Protein AF-A0A2T4LRJ7-F1 (afdb_monomer_lite)

Structure (mmCIF, N/CA/C/O backbone):
data_AF-A0A2T4LRJ7-F1
#
_entry.id   AF-A0A2T4LRJ7-F1
#
loop_
_atom_site.group_PDB
_atom_site.id
_atom_site.type_symbol
_atom_site.label_atom_id
_atom_site.label_alt_id
_atom_site.label_comp_id
_atom_site.label_asym_id
_atom_site.label_entity_id
_atom_site.label_seq_id
_atom_site.pdbx_PDB_ins_code
_atom_site.Cartn_x
_atom_site.Cartn_y
_atom_site.Cartn_z
_atom_site.occupancy
_atom_site.B_iso_or_equiv
_atom_site.auth_seq_id
_atom_site.auth_comp_id
_atom_site.auth_asym_id
_atom_site.auth_atom_id
_atom_site.pdbx_PDB_model_num
ATOM 1 N N . MET A 1 1 ? 31.987 -12.280 -0.670 1.00 36.91 1 MET A N 1
ATOM 2 C CA . MET A 1 1 ? 31.568 -13.524 0.017 1.00 36.91 1 MET A CA 1
ATOM 3 C C . MET A 1 1 ? 31.514 -14.621 -1.035 1.00 36.91 1 MET A C 1
ATOM 5 O O . MET A 1 1 ? 30.771 -14.452 -1.990 1.00 36.91 1 MET A O 1
ATOM 9 N N . TYR A 1 2 ? 32.322 -15.678 -0.916 1.00 34.22 2 TYR A N 1
ATOM 10 C CA . TYR A 1 2 ? 32.377 -16.778 -1.891 1.00 34.22 2 TYR A CA 1
ATOM 11 C C . TYR A 1 2 ? 31.997 -18.094 -1.205 1.00 34.22 2 TYR A C 1
ATOM 13 O O . TYR A 1 2 ? 32.477 -18.360 -0.105 1.00 34.22 2 TYR A O 1
ATOM 21 N N . LEU A 1 3 ? 31.156 -18.907 -1.850 1.00 41.44 3 LEU A N 1
ATOM 22 C CA . LEU A 1 3 ? 30.882 -20.290 -1.453 1.00 41.44 3 LEU A CA 1
ATOM 23 C C . LEU A 1 3 ? 31.639 -21.214 -2.416 1.00 41.44 3 LEU A C 1
ATOM 25 O O . LEU A 1 3 ? 31.532 -21.053 -3.631 1.00 41.44 3 LEU A O 1
ATOM 29 N N . ARG A 1 4 ? 32.412 -22.169 -1.893 1.00 47.09 4 ARG A N 1
ATOM 30 C CA . ARG A 1 4 ? 33.123 -23.161 -2.709 1.00 47.09 4 ARG A CA 1
ATOM 31 C C . ARG A 1 4 ? 32.185 -24.344 -2.960 1.00 47.09 4 ARG A C 1
ATOM 33 O O . ARG A 1 4 ? 32.040 -25.198 -2.094 1.00 47.09 4 ARG A O 1
ATOM 40 N N . GLN A 1 5 ? 31.537 -24.375 -4.123 1.00 51.56 5 GLN A N 1
ATOM 41 C CA . GLN A 1 5 ? 30.912 -25.590 -4.651 1.00 51.56 5 GLN A CA 1
ATOM 42 C C . GLN A 1 5 ? 31.891 -26.276 -5.603 1.00 51.56 5 GLN A C 1
ATOM 44 O O . GLN A 1 5 ? 32.515 -25.631 -6.443 1.00 51.56 5 GLN A O 1
ATOM 49 N N . SER A 1 6 ? 32.057 -27.579 -5.405 1.00 51.22 6 SER A N 1
ATOM 50 C CA . SER A 1 6 ? 32.960 -28.449 -6.148 1.00 51.22 6 SER A CA 1
ATOM 51 C C . SER A 1 6 ? 32.796 -28.335 -7.670 1.00 51.22 6 SER A C 1
ATOM 53 O O . SER A 1 6 ? 31.712 -28.539 -8.206 1.00 51.22 6 SER A O 1
ATOM 55 N N . ASP A 1 7 ? 33.913 -28.034 -8.332 1.00 47.41 7 ASP A N 1
ATOM 56 C CA . ASP A 1 7 ? 34.351 -28.476 -9.666 1.00 47.41 7 ASP A CA 1
ATOM 57 C C . ASP A 1 7 ? 33.418 -28.389 -10.891 1.00 47.41 7 ASP A C 1
ATOM 59 O O . ASP A 1 7 ? 33.656 -29.063 -11.890 1.00 47.41 7 ASP A O 1
ATOM 63 N N . LYS A 1 8 ? 32.388 -27.534 -10.894 1.00 47.28 8 LYS A N 1
ATOM 64 C CA . LYS A 1 8 ? 31.708 -27.142 -12.144 1.00 47.28 8 LYS A CA 1
ATOM 65 C C . LYS A 1 8 ? 31.412 -25.648 -12.166 1.00 47.28 8 LYS A C 1
ATOM 67 O O . LYS A 1 8 ? 30.433 -25.173 -11.598 1.00 47.28 8 LYS A O 1
ATOM 72 N N . THR A 1 9 ? 32.281 -24.895 -12.833 1.00 46.06 9 THR A N 1
ATOM 73 C CA . THR A 1 9 ? 32.057 -23.491 -13.189 1.00 46.06 9 THR A CA 1
ATOM 74 C C . THR A 1 9 ? 31.144 -23.407 -14.406 1.00 46.06 9 THR A C 1
ATOM 76 O O . THR A 1 9 ? 31.609 -23.176 -15.520 1.00 46.06 9 THR A O 1
ATOM 79 N N . ASP A 1 10 ? 29.843 -23.570 -14.196 1.00 48.41 10 ASP A N 1
ATOM 80 C CA . ASP A 1 10 ? 28.862 -23.038 -15.137 1.00 48.41 10 ASP A CA 1
ATOM 81 C C . ASP A 1 10 ? 28.529 -21.611 -14.714 1.00 48.41 10 ASP A C 1
ATOM 83 O O . ASP A 1 10 ? 28.229 -21.357 -13.546 1.00 48.41 10 ASP A O 1
ATOM 87 N N . LYS A 1 11 ? 28.656 -20.663 -15.654 1.00 47.47 11 LYS A N 1
ATOM 88 C CA . LYS A 1 11 ? 28.429 -19.224 -15.442 1.00 47.47 11 LYS A CA 1
ATOM 89 C C . LYS A 1 11 ? 27.108 -19.022 -14.700 1.00 47.47 11 LYS A C 1
ATOM 91 O O . LYS A 1 11 ? 26.039 -19.126 -15.299 1.00 47.47 11 LYS A O 1
ATOM 96 N N . LEU A 1 12 ? 27.190 -18.735 -13.398 1.00 48.41 12 LEU A N 1
ATOM 97 C CA . LEU A 1 12 ? 26.028 -18.439 -12.574 1.00 48.41 12 LEU A CA 1
ATOM 98 C C . LEU A 1 12 ? 25.353 -17.190 -13.145 1.00 48.41 12 LEU A C 1
ATOM 100 O O . LEU A 1 12 ? 25.833 -16.069 -12.970 1.00 48.41 12 LEU A O 1
ATOM 104 N N . LYS A 1 13 ? 24.247 -17.416 -13.859 1.00 51.09 13 LYS A N 1
ATOM 105 C CA . LYS A 1 13 ? 23.286 -16.390 -14.249 1.00 51.09 13 LYS A CA 1
ATOM 106 C C . LYS A 1 13 ? 22.935 -15.566 -13.013 1.00 51.09 13 LYS A C 1
ATOM 108 O O . LYS A 1 13 ? 22.652 -16.121 -11.951 1.00 51.09 13 LYS A O 1
ATOM 113 N N . HIS A 1 14 ? 22.988 -14.253 -13.190 1.00 52.44 14 HIS A N 1
ATOM 114 C CA . HIS A 1 14 ? 22.737 -13.208 -12.201 1.00 52.44 14 HIS A CA 1
ATOM 115 C C . HIS A 1 14 ? 21.528 -13.506 -11.286 1.00 52.44 14 HIS A C 1
ATOM 117 O O . HIS A 1 14 ? 21.596 -13.288 -10.078 1.00 52.44 14 HIS A O 1
ATOM 123 N N . ASP A 1 15 ? 20.499 -14.145 -11.841 1.00 54.91 15 ASP A N 1
ATOM 124 C CA . ASP A 1 15 ? 19.259 -14.570 -11.182 1.00 54.91 15 ASP A CA 1
ATOM 125 C C . ASP A 1 15 ? 19.479 -15.455 -9.940 1.00 54.91 15 ASP A C 1
ATOM 127 O O . ASP A 1 15 ? 18.797 -15.301 -8.928 1.00 54.91 15 ASP A O 1
ATOM 131 N N . ARG A 1 16 ? 20.479 -16.353 -9.948 1.00 52.44 16 ARG A N 1
ATOM 132 C CA . ARG A 1 16 ? 20.757 -17.205 -8.774 1.00 52.44 16 ARG A CA 1
ATOM 133 C C . ARG A 1 16 ? 21.415 -16.445 -7.627 1.00 52.44 16 ARG A C 1
ATOM 135 O O . ARG A 1 16 ? 21.259 -16.840 -6.475 1.00 52.44 16 ARG A O 1
ATOM 142 N N . ILE A 1 17 ? 22.147 -15.373 -7.923 1.00 57.19 17 ILE A N 1
ATOM 143 C CA . ILE A 1 17 ? 22.794 -14.551 -6.894 1.00 57.19 17 ILE A CA 1
ATOM 144 C C . ILE A 1 17 ? 21.736 -13.750 -6.123 1.00 57.19 17 ILE A C 1
ATOM 146 O O . ILE A 1 17 ? 21.863 -13.611 -4.908 1.00 57.19 17 ILE A O 1
ATOM 150 N N . LEU A 1 18 ? 20.689 -13.280 -6.808 1.00 56.41 18 LEU A N 1
ATOM 151 C CA . LEU A 1 18 ? 19.539 -12.607 -6.197 1.00 56.41 18 LEU A CA 1
ATOM 152 C C . LEU A 1 18 ? 18.756 -13.558 -5.287 1.00 56.41 18 LEU A C 1
ATOM 154 O O . LEU A 1 18 ? 18.550 -13.241 -4.119 1.00 56.41 18 LEU A O 1
ATOM 158 N N . ALA A 1 19 ? 18.431 -14.763 -5.767 1.00 57.06 19 ALA A N 1
ATOM 159 C CA . ALA A 1 19 ? 17.753 -15.783 -4.961 1.00 57.06 19 ALA A CA 1
ATOM 160 C C . ALA A 1 19 ? 18.511 -16.107 -3.657 1.00 57.06 19 ALA A C 1
ATOM 162 O O . ALA A 1 19 ? 17.912 -16.190 -2.591 1.00 57.06 19 ALA A O 1
ATOM 163 N N . LEU A 1 20 ? 19.844 -16.206 -3.721 1.00 56.22 20 LEU A N 1
ATOM 164 C CA . LEU A 1 20 ? 20.708 -16.415 -2.551 1.00 56.22 20 LEU A CA 1
ATOM 165 C C . LEU A 1 20 ? 20.790 -15.204 -1.605 1.00 56.22 20 LEU A C 1
ATOM 167 O O . LEU A 1 20 ? 21.134 -15.378 -0.438 1.00 56.22 20 LEU A O 1
ATOM 171 N N . GLN A 1 21 ? 20.526 -13.985 -2.081 1.00 53.50 21 GLN A N 1
ATOM 172 C CA . GLN A 1 21 ? 20.445 -12.790 -1.230 1.00 53.50 21 GLN A CA 1
ATOM 173 C C . GLN A 1 21 ? 19.091 -12.695 -0.514 1.00 53.50 21 GLN A C 1
ATOM 175 O O . GLN A 1 21 ? 19.070 -12.307 0.657 1.00 53.50 21 GLN A O 1
ATOM 180 N N . TYR A 1 22 ? 18.003 -13.116 -1.173 1.00 51.16 22 TYR A N 1
ATOM 181 C CA . TYR A 1 22 ? 16.677 -13.256 -0.560 1.00 51.16 22 TYR A CA 1
ATOM 182 C C . TYR A 1 22 ? 16.658 -14.368 0.500 1.00 51.16 22 TYR A C 1
ATOM 184 O O . TYR A 1 22 ? 16.213 -14.137 1.619 1.00 51.16 22 TYR A O 1
ATOM 192 N N . ASP A 1 23 ? 17.242 -15.533 0.199 1.00 51.34 23 ASP A N 1
ATOM 193 C CA . ASP A 1 23 ? 17.315 -16.684 1.119 1.00 51.34 23 ASP A CA 1
ATOM 194 C C . ASP A 1 23 ? 18.163 -16.394 2.376 1.00 51.34 23 ASP A C 1
ATOM 196 O O . ASP A 1 23 ? 17.933 -16.935 3.455 1.00 51.34 23 ASP A O 1
ATOM 200 N N . LYS A 1 24 ? 19.128 -15.470 2.269 1.00 55.25 24 LYS A N 1
ATOM 201 C CA . LYS A 1 24 ? 19.956 -15.011 3.398 1.00 55.25 24 LYS A CA 1
ATOM 202 C C . LYS A 1 24 ? 19.317 -13.906 4.245 1.00 55.25 24 LYS A C 1
ATOM 204 O O . LYS A 1 24 ? 19.965 -13.446 5.185 1.00 55.25 24 LYS A O 1
ATOM 209 N N . GLY A 1 25 ? 18.106 -13.448 3.914 1.00 51.81 25 GLY A N 1
ATOM 210 C CA . GLY A 1 25 ? 17.400 -12.399 4.660 1.00 51.81 25 GLY A CA 1
ATOM 211 C C . GLY A 1 25 ? 18.108 -11.037 4.673 1.00 51.81 25 GLY A C 1
ATOM 212 O O . GLY A 1 25 ? 17.839 -10.216 5.543 1.00 51.81 25 GLY A O 1
ATOM 213 N N . GLN A 1 26 ? 19.045 -10.788 3.747 1.00 47.75 26 GLN A N 1
ATOM 214 C CA . GLN A 1 26 ? 19.799 -9.525 3.683 1.00 47.75 26 GLN A CA 1
ATOM 215 C C . GLN A 1 26 ? 19.071 -8.418 2.900 1.00 47.75 26 GLN A C 1
ATOM 217 O O . GLN A 1 26 ? 19.475 -7.258 2.978 1.00 47.75 26 GLN A O 1
ATOM 222 N N . ARG A 1 27 ? 18.004 -8.762 2.167 1.00 54.56 27 ARG A N 1
ATOM 223 C CA . ARG A 1 27 ? 17.081 -7.834 1.501 1.00 54.56 27 ARG A CA 1
ATOM 224 C C . ARG A 1 27 ? 15.673 -8.427 1.484 1.00 54.56 27 ARG A C 1
ATOM 226 O O . ARG A 1 27 ? 15.490 -9.516 0.944 1.00 54.56 27 ARG A O 1
ATOM 233 N N . SER A 1 28 ? 14.692 -7.705 2.017 1.00 65.31 28 SER A N 1
ATOM 234 C CA . SER A 1 28 ? 13.275 -8.023 1.824 1.00 65.31 28 SER A CA 1
ATOM 235 C C . SER A 1 28 ? 12.834 -7.416 0.496 1.00 65.31 28 SER A C 1
ATOM 237 O O . SER A 1 28 ? 12.905 -6.200 0.327 1.00 65.31 28 SER A O 1
ATOM 239 N N . TYR A 1 29 ? 12.370 -8.238 -0.447 1.00 71.75 29 TYR A N 1
ATOM 240 C CA . TYR A 1 29 ? 11.754 -7.749 -1.691 1.00 71.75 29 TYR A CA 1
ATOM 241 C C . TYR A 1 29 ? 10.635 -6.735 -1.404 1.00 71.75 29 TYR A C 1
ATOM 243 O O . TYR A 1 29 ? 10.490 -5.732 -2.093 1.00 71.75 29 TYR A O 1
ATOM 251 N N . GLU A 1 30 ? 9.901 -6.990 -0.326 1.00 73.12 30 GLU A N 1
ATOM 252 C CA . GLU A 1 30 ? 8.818 -6.187 0.233 1.00 73.12 30 GLU A CA 1
ATOM 253 C C . GLU A 1 30 ? 9.210 -4.752 0.622 1.00 73.12 30 GLU A C 1
ATOM 255 O O . GLU A 1 30 ? 8.366 -3.859 0.521 1.00 73.12 30 GLU A O 1
ATOM 260 N N . ASP A 1 31 ? 10.469 -4.516 1.002 1.00 75.81 31 ASP A N 1
ATOM 261 C CA . ASP A 1 31 ? 10.976 -3.202 1.428 1.00 75.81 31 ASP A CA 1
ATOM 262 C C . ASP A 1 31 ? 11.564 -2.389 0.258 1.00 75.81 31 ASP A C 1
ATOM 264 O O . ASP A 1 31 ? 11.932 -1.222 0.420 1.00 75.81 31 ASP A O 1
ATOM 268 N N . GLU A 1 32 ? 11.682 -2.979 -0.938 1.00 79.88 32 GLU A N 1
ATOM 269 C CA . GLU A 1 32 ? 12.193 -2.266 -2.110 1.00 79.88 32 GLU A CA 1
ATOM 270 C C . GLU A 1 32 ? 11.158 -1.255 -2.630 1.00 79.88 32 GLU A C 1
ATOM 272 O O . GLU A 1 32 ? 9.972 -1.555 -2.755 1.00 79.88 32 GLU A O 1
ATOM 277 N N . ILE A 1 33 ? 11.612 -0.034 -2.935 1.00 80.38 33 ILE A N 1
ATOM 278 C CA . ILE A 1 33 ? 10.764 1.047 -3.454 1.00 80.38 33 ILE A CA 1
ATOM 279 C C . ILE A 1 33 ? 10.605 0.887 -4.964 1.00 80.38 33 ILE A C 1
ATOM 281 O O . ILE A 1 33 ? 11.595 0.913 -5.702 1.00 80.38 33 ILE A O 1
ATOM 285 N N . ASN A 1 34 ? 9.363 0.818 -5.434 1.00 76.25 34 ASN A N 1
ATOM 286 C CA . ASN A 1 34 ? 9.043 0.772 -6.850 1.00 76.25 34 ASN A CA 1
ATOM 287 C C . ASN A 1 34 ? 8.597 2.153 -7.342 1.00 76.25 34 ASN A C 1
ATOM 289 O O . ASN A 1 34 ? 7.499 2.629 -7.067 1.00 76.25 34 ASN A O 1
ATOM 293 N N . GLN A 1 35 ? 9.478 2.801 -8.100 1.00 75.38 35 GLN A N 1
ATOM 294 C CA . GLN A 1 35 ? 9.241 4.137 -8.657 1.00 75.38 35 GLN A CA 1
ATOM 295 C C . GLN A 1 35 ? 8.306 4.141 -9.870 1.00 75.38 35 GLN A C 1
ATOM 297 O O . GLN A 1 35 ? 7.934 5.209 -10.342 1.00 75.38 35 GLN A O 1
ATOM 302 N N . ARG A 1 36 ? 7.972 2.967 -10.417 1.00 76.81 36 ARG A N 1
ATOM 303 C CA . ARG A 1 36 ? 7.087 2.847 -11.583 1.00 76.81 36 ARG A CA 1
ATOM 304 C C . ARG A 1 36 ? 5.625 2.681 -11.197 1.00 76.81 36 ARG A C 1
ATOM 306 O O . ARG A 1 36 ? 4.795 2.604 -12.092 1.00 76.81 36 ARG A O 1
ATOM 313 N N . PHE A 1 37 ? 5.336 2.573 -9.904 1.00 81.00 37 PHE A N 1
ATOM 314 C CA . PHE A 1 37 ? 3.980 2.385 -9.431 1.00 81.00 37 PHE A CA 1
ATOM 315 C C . PHE A 1 37 ? 3.151 3.651 -9.616 1.00 81.00 37 PHE A C 1
ATOM 317 O O . PHE A 1 37 ? 3.554 4.724 -9.163 1.00 81.00 37 PHE A O 1
ATOM 324 N N . ASP A 1 38 ? 2.003 3.499 -10.270 1.00 81.50 38 ASP A N 1
ATOM 325 C CA . ASP A 1 38 ? 1.033 4.569 -10.431 1.00 81.50 38 ASP A CA 1
ATOM 326 C C . ASP A 1 38 ? 0.066 4.582 -9.243 1.00 81.50 38 ASP A C 1
ATOM 328 O O . ASP A 1 38 ? -0.568 3.574 -8.930 1.00 81.50 38 ASP A O 1
ATOM 332 N N . THR A 1 39 ? -0.063 5.734 -8.586 1.00 78.56 39 THR A N 1
ATOM 333 C CA . THR A 1 39 ? -0.987 5.929 -7.464 1.00 78.56 39 THR A CA 1
ATOM 334 C C . THR A 1 39 ? -2.443 5.698 -7.840 1.00 78.56 39 THR A C 1
ATOM 336 O O . THR A 1 39 ? -3.226 5.319 -6.974 1.00 78.56 39 THR A O 1
ATOM 339 N N . ASP A 1 40 ? -2.810 5.894 -9.106 1.00 82.12 40 ASP A N 1
ATOM 340 C CA . ASP A 1 40 ? -4.171 5.641 -9.581 1.00 82.12 40 ASP A CA 1
ATOM 341 C C . ASP A 1 40 ? -4.510 4.139 -9.652 1.00 82.12 40 ASP A C 1
ATOM 343 O O . ASP A 1 40 ? -5.687 3.775 -9.680 1.00 82.12 40 ASP A O 1
ATOM 347 N N . ASP A 1 41 ? -3.510 3.246 -9.618 1.00 85.62 41 ASP A N 1
ATOM 348 C CA . ASP A 1 41 ? -3.745 1.795 -9.560 1.00 85.62 41 ASP A CA 1
ATOM 349 C C . ASP A 1 41 ? -4.076 1.292 -8.145 1.00 85.62 41 ASP A C 1
ATOM 351 O O . ASP A 1 41 ? -4.361 0.108 -7.939 1.00 85.62 41 ASP A O 1
ATOM 355 N N . PHE A 1 42 ? -4.061 2.174 -7.143 1.00 85.56 42 PHE A N 1
ATOM 356 C CA . PHE A 1 42 ? -4.498 1.810 -5.805 1.00 85.56 42 PHE A CA 1
ATOM 357 C C . PHE A 1 42 ? -5.991 1.493 -5.770 1.00 85.56 42 PHE A C 1
ATOM 359 O O . PHE A 1 42 ? -6.849 2.277 -6.176 1.00 85.56 42 PHE A O 1
ATOM 366 N N . ASN A 1 43 ? -6.319 0.337 -5.204 1.00 86.25 43 ASN A N 1
ATOM 367 C CA . ASN A 1 43 ? -7.696 -0.070 -5.020 1.00 86.25 43 ASN A CA 1
ATOM 368 C C . ASN A 1 43 ? -8.263 0.522 -3.722 1.00 86.25 43 ASN A C 1
ATOM 370 O O . ASN A 1 43 ? -8.033 0.002 -2.630 1.00 86.25 43 ASN A O 1
ATOM 374 N N . THR A 1 44 ? -9.042 1.595 -3.845 1.00 84.38 44 THR A N 1
ATOM 375 C CA . THR A 1 44 ? -9.695 2.270 -2.713 1.00 84.38 44 THR A CA 1
ATOM 376 C C . THR A 1 44 ? -10.640 1.362 -1.919 1.00 84.38 44 THR A C 1
ATOM 378 O O . THR A 1 44 ? -10.678 1.481 -0.698 1.00 84.38 44 THR A O 1
ATOM 381 N N . ASP A 1 45 ? -11.297 0.385 -2.556 1.00 88.00 45 ASP A N 1
ATOM 382 C CA . ASP A 1 45 ? -12.169 -0.592 -1.875 1.00 88.00 45 ASP A CA 1
ATOM 383 C C . ASP A 1 45 ? -11.386 -1.476 -0.882 1.00 88.00 45 ASP A C 1
ATOM 385 O O . ASP A 1 45 ? -11.900 -1.865 0.167 1.00 88.00 45 ASP A O 1
ATOM 389 N N . LEU A 1 46 ? -10.107 -1.759 -1.165 1.00 86.50 46 LEU A N 1
ATOM 390 C CA . LEU A 1 46 ? -9.235 -2.469 -0.222 1.00 86.50 46 LEU A CA 1
ATOM 391 C C . LEU A 1 46 ? -8.859 -1.594 0.978 1.00 86.50 46 LEU A C 1
ATOM 393 O O . LEU 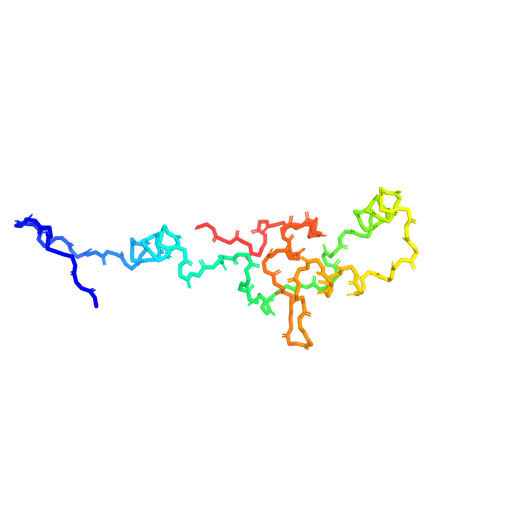A 1 46 ? -8.792 -2.106 2.096 1.00 86.50 46 LEU A O 1
ATOM 397 N N . PHE A 1 47 ? -8.653 -0.289 0.776 1.00 85.31 47 PHE A N 1
ATOM 398 C CA . PHE A 1 47 ? -8.423 0.645 1.882 1.00 85.31 47 PHE A CA 1
ATOM 399 C C . PHE A 1 47 ? -9.650 0.768 2.783 1.00 85.31 47 PHE A C 1
ATOM 401 O O . PHE A 1 47 ? -9.503 0.770 4.004 1.00 85.31 47 PHE A O 1
ATOM 408 N N . ASP A 1 48 ? -10.848 0.814 2.202 1.00 86.56 48 ASP A N 1
ATOM 409 C CA . ASP A 1 48 ? -12.102 0.871 2.955 1.00 86.56 48 ASP A CA 1
ATOM 410 C C . ASP A 1 48 ? -12.306 -0.387 3.802 1.00 86.56 48 ASP A C 1
ATOM 412 O O . ASP A 1 48 ? -12.492 -0.293 5.015 1.00 86.56 48 ASP A O 1
ATOM 416 N N . LYS A 1 49 ? -12.135 -1.573 3.209 1.00 86.44 49 LYS A N 1
ATOM 417 C CA . LYS A 1 49 ? -12.172 -2.844 3.953 1.00 86.44 49 LYS A CA 1
ATOM 418 C C . LYS A 1 49 ? -11.117 -2.903 5.051 1.00 86.44 49 LYS A C 1
ATOM 420 O O . LYS A 1 49 ? -11.379 -3.402 6.143 1.00 86.44 49 LYS A O 1
ATOM 425 N N . TYR A 1 50 ? -9.915 -2.400 4.777 1.00 85.38 50 TYR A N 1
ATOM 426 C CA . TYR A 1 50 ? -8.852 -2.353 5.772 1.00 85.38 50 TYR A CA 1
ATOM 427 C C . TYR A 1 50 ? -9.225 -1.447 6.953 1.00 85.38 50 TYR A C 1
ATOM 429 O O . TYR A 1 50 ? -9.022 -1.837 8.104 1.00 85.38 50 TYR A O 1
ATOM 437 N N . ARG A 1 51 ? -9.813 -0.273 6.688 1.00 86.62 51 ARG A N 1
ATOM 438 C CA . ARG A 1 51 ? -10.329 0.631 7.726 1.00 86.62 51 ARG A CA 1
ATOM 439 C C . ARG A 1 51 ? -11.415 -0.019 8.570 1.00 86.62 51 ARG A C 1
ATOM 441 O O . ARG A 1 51 ? -11.352 0.081 9.794 1.00 86.62 51 ARG A O 1
ATOM 448 N N . GLU A 1 52 ? -12.366 -0.705 7.939 1.00 87.69 52 GLU A N 1
ATOM 449 C CA . GLU A 1 52 ? -13.435 -1.421 8.645 1.00 87.69 52 GLU A CA 1
ATOM 450 C C . GLU A 1 52 ? -12.868 -2.482 9.595 1.00 87.69 52 GLU A C 1
ATOM 452 O O . GLU A 1 52 ? -13.252 -2.541 10.762 1.00 87.69 52 GLU A O 1
ATOM 457 N N . VAL A 1 53 ? -11.902 -3.281 9.128 1.00 86.50 53 VAL A N 1
ATOM 458 C CA . VAL A 1 53 ? -11.261 -4.326 9.945 1.00 86.50 53 VAL A CA 1
ATOM 459 C C . VAL A 1 53 ? -10.447 -3.726 11.091 1.00 86.50 53 VAL A C 1
ATOM 461 O O . VAL A 1 53 ? -10.479 -4.243 12.208 1.00 86.50 53 VAL A O 1
ATOM 464 N N . MET A 1 54 ? -9.724 -2.636 10.834 1.00 82.00 54 MET A N 1
ATOM 465 C CA . MET A 1 54 ? -8.909 -1.961 11.847 1.00 82.00 54 MET A CA 1
ATOM 466 C C . MET A 1 54 ? -9.715 -1.035 12.762 1.00 82.00 54 MET A C 1
ATOM 468 O O . MET A 1 54 ? -9.150 -0.497 13.713 1.00 82.00 54 MET A O 1
ATOM 472 N N . ASN A 1 55 ? -11.007 -0.838 12.481 1.00 82.25 55 ASN A N 1
ATOM 473 C CA . ASN A 1 55 ? -11.926 0.023 13.221 1.00 82.25 55 ASN A CA 1
ATOM 474 C C . ASN A 1 55 ? -11.326 1.412 13.521 1.00 82.25 55 ASN A C 1
ATOM 476 O O . ASN A 1 55 ? -11.400 1.924 14.640 1.00 82.25 55 ASN A O 1
ATOM 480 N N . SER A 1 56 ? -10.634 1.976 12.529 1.00 77.12 56 SER A N 1
ATOM 481 C CA . SER A 1 56 ? -9.857 3.206 12.668 1.00 77.12 56 SER A CA 1
ATOM 482 C C . SER A 1 56 ? -10.034 4.095 11.443 1.00 77.12 56 SER A C 1
ATOM 484 O O . SER A 1 56 ? -10.015 3.628 10.305 1.00 77.12 56 SER A O 1
ATOM 486 N N . ASP A 1 57 ? -10.202 5.392 11.689 1.00 80.00 57 ASP A N 1
ATOM 487 C CA . ASP A 1 57 ? -10.491 6.395 10.661 1.00 80.00 57 ASP A CA 1
ATOM 488 C C . ASP A 1 57 ? -9.193 7.034 10.144 1.00 80.00 57 ASP A C 1
ATOM 490 O O . ASP A 1 57 ? -8.958 8.239 10.233 1.00 80.00 57 ASP A O 1
ATOM 494 N N . ILE A 1 58 ? -8.266 6.173 9.718 1.00 83.38 58 ILE A N 1
ATOM 495 C CA . ILE A 1 58 ? -6.932 6.577 9.274 1.00 83.38 58 ILE A CA 1
ATOM 496 C C . ILE A 1 58 ? -6.971 6.890 7.769 1.00 83.38 58 ILE A C 1
ATOM 498 O O . ILE A 1 58 ? -7.637 6.199 6.988 1.00 83.38 58 ILE A O 1
ATOM 502 N N . SER A 1 59 ? -6.238 7.922 7.345 1.00 84.88 59 SER A N 1
ATOM 503 C CA . SER A 1 59 ? -6.080 8.262 5.926 1.00 84.88 59 SER A CA 1
ATOM 504 C C . SER A 1 59 ? -5.389 7.133 5.149 1.00 84.88 59 SER A C 1
ATOM 506 O O . SER A 1 59 ? -4.542 6.421 5.689 1.00 84.88 59 SER A O 1
ATOM 508 N N . ASN A 1 60 ? -5.692 7.000 3.852 1.00 83.31 60 ASN A N 1
ATOM 509 C CA . ASN A 1 60 ? -5.031 6.028 2.967 1.00 83.31 60 ASN A CA 1
ATOM 510 C C . ASN A 1 60 ? -3.507 6.218 2.962 1.00 83.31 60 ASN A C 1
ATOM 512 O O . ASN A 1 60 ? -2.755 5.245 2.975 1.00 83.31 60 ASN A O 1
ATOM 516 N N . GLU A 1 61 ? -3.050 7.471 2.982 1.00 80.69 61 GLU A N 1
ATOM 517 C CA . GLU A 1 61 ? -1.623 7.802 3.021 1.00 80.69 61 GLU A CA 1
ATOM 518 C C . GLU A 1 61 ? -0.962 7.320 4.314 1.00 80.69 61 GLU A C 1
ATOM 520 O O . GLU A 1 61 ? 0.138 6.772 4.286 1.00 80.69 61 GLU A O 1
ATOM 525 N N . ASP A 1 62 ? -1.648 7.467 5.443 1.00 82.44 62 ASP A N 1
ATOM 526 C CA . ASP A 1 62 ? -1.154 7.018 6.741 1.00 82.44 62 ASP A CA 1
ATOM 527 C C . ASP A 1 62 ? -1.145 5.493 6.838 1.00 82.44 62 ASP A C 1
ATOM 529 O O . ASP A 1 62 ? -0.187 4.921 7.354 1.00 82.44 62 ASP A O 1
ATOM 533 N N . ILE A 1 63 ? -2.155 4.816 6.282 1.00 84.06 63 ILE A N 1
ATOM 534 C CA . ILE A 1 63 ? -2.171 3.351 6.162 1.00 84.06 63 ILE A CA 1
ATOM 535 C C . ILE A 1 63 ? -0.939 2.883 5.376 1.00 84.06 63 ILE A C 1
ATOM 537 O O . ILE A 1 63 ? -0.220 1.988 5.825 1.00 84.06 63 ILE A O 1
ATOM 541 N N . LEU A 1 64 ? -0.638 3.524 4.245 1.00 81.94 64 LEU A N 1
ATOM 542 C CA . LEU A 1 64 ? 0.542 3.216 3.434 1.00 81.94 64 LEU A CA 1
ATOM 543 C C . LEU A 1 64 ? 1.851 3.509 4.184 1.00 81.94 64 LEU A C 1
ATOM 545 O O . LEU A 1 64 ? 2.769 2.681 4.182 1.00 81.94 64 LEU A O 1
ATOM 549 N N . ASN A 1 65 ? 1.942 4.644 4.873 1.00 80.31 65 ASN A N 1
ATOM 550 C CA . ASN A 1 65 ? 3.129 5.023 5.639 1.00 80.31 65 ASN A CA 1
ATOM 551 C C . ASN A 1 65 ? 3.391 4.057 6.805 1.00 80.31 65 ASN A C 1
ATOM 553 O O . ASN A 1 65 ? 4.510 3.570 6.957 1.00 80.31 65 ASN A O 1
ATOM 557 N N . ILE A 1 66 ? 2.367 3.741 7.604 1.00 76.69 66 ILE A N 1
ATOM 558 C CA . ILE A 1 66 ? 2.481 2.897 8.802 1.00 76.69 66 ILE A CA 1
ATOM 559 C C . ILE A 1 66 ? 2.751 1.442 8.422 1.00 76.69 66 ILE A C 1
ATOM 561 O O . ILE A 1 66 ? 3.601 0.790 9.026 1.00 76.69 66 ILE A O 1
ATOM 565 N N . ARG A 1 67 ? 2.006 0.907 7.446 1.00 76.94 67 ARG A N 1
ATOM 566 C CA . ARG A 1 67 ? 1.991 -0.537 7.179 1.00 76.94 67 ARG A CA 1
ATOM 567 C C . ARG A 1 67 ? 3.086 -0.968 6.211 1.00 76.94 67 ARG A C 1
ATOM 569 O O . ARG A 1 67 ? 3.605 -2.073 6.336 1.00 76.94 67 ARG A O 1
ATOM 576 N N . THR A 1 68 ? 3.415 -0.116 5.248 1.00 72.44 68 THR A N 1
ATOM 577 C CA . THR A 1 68 ? 4.316 -0.479 4.146 1.00 72.44 68 THR A CA 1
ATOM 578 C C . THR A 1 68 ? 5.594 0.344 4.121 1.00 72.44 68 THR A C 1
ATOM 580 O O . THR A 1 68 ? 6.461 0.090 3.292 1.00 72.44 68 THR A O 1
ATOM 583 N N . GLY A 1 69 ? 5.752 1.300 5.042 1.00 65.50 69 GLY A N 1
ATOM 584 C CA . GLY A 1 69 ? 6.948 2.136 5.102 1.00 65.50 69 GLY A CA 1
ATOM 585 C C . GLY A 1 69 ? 7.103 3.007 3.858 1.00 65.50 69 GLY A C 1
ATOM 586 O O . GLY A 1 69 ? 8.230 3.296 3.447 1.00 65.50 69 GLY A O 1
ATOM 587 N N . SER A 1 70 ? 5.979 3.388 3.233 1.00 64.94 70 SER A N 1
ATOM 588 C CA . SER A 1 70 ? 5.995 4.301 2.095 1.00 64.94 70 SER A CA 1
ATOM 589 C C . SER A 1 70 ? 6.728 5.578 2.503 1.00 64.94 70 SER A C 1
ATOM 591 O O . SER A 1 70 ? 6.469 6.165 3.551 1.00 64.94 70 SER A O 1
ATOM 593 N N . ASN A 1 71 ? 7.713 5.976 1.707 1.00 63.00 71 ASN A N 1
ATOM 594 C CA . ASN A 1 71 ? 8.467 7.203 1.925 1.00 63.00 71 ASN A CA 1
ATOM 595 C C . ASN A 1 71 ? 8.053 8.206 0.850 1.00 63.00 71 ASN A C 1
ATOM 597 O O . ASN A 1 71 ? 7.671 7.817 -0.247 1.00 63.00 71 ASN A O 1
ATOM 601 N N . LYS A 1 72 ? 8.244 9.511 1.083 1.00 60.41 72 LYS A N 1
ATOM 602 C CA . LYS A 1 72 ? 7.952 10.583 0.097 1.00 60.41 72 LYS A CA 1
ATOM 603 C C . LYS A 1 72 ? 8.603 10.409 -1.294 1.00 60.41 72 LYS A C 1
ATOM 605 O O . LYS A 1 72 ? 8.359 11.214 -2.183 1.00 60.41 72 LYS A O 1
ATOM 610 N N . LYS A 1 73 ? 9.476 9.414 -1.472 1.00 65.19 73 LYS A N 1
ATOM 611 C CA . LYS A 1 73 ? 10.169 9.080 -2.722 1.00 65.19 73 LYS A CA 1
ATOM 612 C C . LYS A 1 73 ? 9.483 7.975 -3.542 1.00 65.19 73 LYS A C 1
ATOM 614 O O . LYS A 1 73 ? 9.916 7.751 -4.668 1.00 65.19 73 LYS A O 1
ATOM 619 N N . GLY A 1 74 ? 8.478 7.283 -2.999 1.00 73.56 74 GLY A N 1
ATOM 620 C CA . GLY A 1 74 ? 7.739 6.226 -3.693 1.00 73.56 74 GLY A CA 1
ATOM 621 C C . GLY A 1 74 ? 7.192 5.146 -2.757 1.00 73.56 74 GLY A C 1
ATOM 622 O O . GLY A 1 74 ? 7.494 5.124 -1.563 1.00 73.56 74 GLY A O 1
ATOM 623 N N . TYR A 1 75 ? 6.420 4.230 -3.338 1.00 81.75 75 TYR A N 1
ATOM 624 C CA . TYR A 1 75 ? 5.759 3.135 -2.633 1.00 81.75 75 TYR A CA 1
ATOM 625 C C . TYR A 1 75 ? 6.630 1.883 -2.623 1.00 81.75 75 TYR A C 1
ATOM 627 O O . TYR A 1 75 ? 7.324 1.580 -3.595 1.00 81.75 75 TYR A O 1
ATOM 635 N N . THR A 1 76 ? 6.618 1.162 -1.508 1.00 84.56 76 THR A N 1
ATOM 636 C CA . THR A 1 76 ? 7.322 -0.116 -1.390 1.00 84.56 76 THR A CA 1
ATOM 637 C C . THR A 1 76 ? 6.570 -1.215 -2.127 1.00 84.56 76 THR A 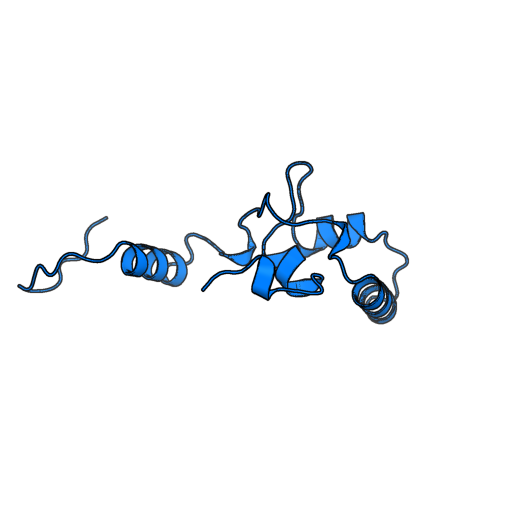C 1
ATOM 639 O O . THR A 1 76 ? 5.359 -1.128 -2.339 1.00 84.56 76 THR A O 1
ATOM 642 N N . ASN A 1 77 ? 7.262 -2.291 -2.487 1.00 82.75 77 ASN A N 1
ATOM 643 C CA . ASN A 1 77 ? 6.617 -3.465 -3.067 1.00 82.75 77 ASN A CA 1
ATOM 644 C C . ASN A 1 77 ? 5.535 -4.029 -2.139 1.00 82.75 77 ASN A C 1
ATOM 646 O O . ASN A 1 77 ? 4.526 -4.507 -2.639 1.00 82.75 77 ASN A O 1
ATOM 650 N N . SER A 1 78 ? 5.676 -3.890 -0.816 1.00 83.19 78 SER A N 1
ATOM 651 C CA . SER A 1 78 ? 4.609 -4.198 0.150 1.00 83.19 78 SER A CA 1
ATOM 652 C C . SER A 1 78 ? 3.314 -3.428 -0.116 1.00 83.19 78 SER A C 1
ATOM 654 O O . SER A 1 78 ? 2.235 -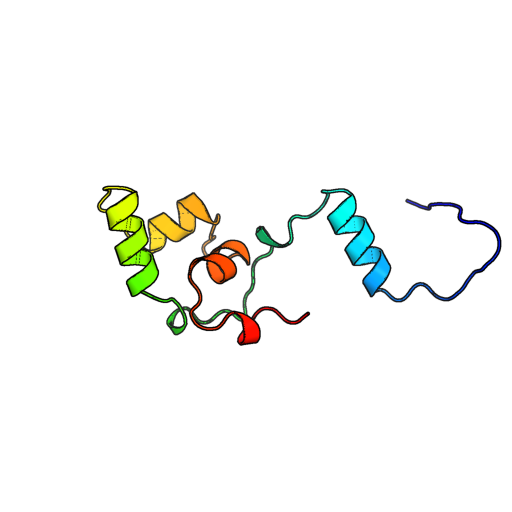4.014 -0.090 1.00 83.19 78 SER A O 1
ATOM 656 N N . ALA A 1 79 ? 3.406 -2.120 -0.386 1.00 84.00 79 ALA A N 1
ATOM 657 C CA . ALA A 1 79 ? 2.248 -1.275 -0.694 1.00 84.00 79 ALA A CA 1
ATOM 658 C C . ALA A 1 79 ? 1.515 -1.770 -1.935 1.00 84.00 79 ALA A C 1
ATOM 660 O O . ALA A 1 79 ? 0.291 -1.880 -1.944 1.00 84.00 79 ALA A O 1
ATOM 661 N N . ILE A 1 80 ? 2.287 -2.116 -2.958 1.00 85.25 80 ILE A N 1
ATOM 662 C CA . ILE A 1 80 ? 1.777 -2.632 -4.224 1.00 85.25 80 ILE A CA 1
ATOM 663 C C . ILE A 1 80 ? 1.144 -4.001 -3.994 1.00 85.25 80 ILE A C 1
ATOM 665 O O . ILE A 1 80 ? 0.029 -4.247 -4.434 1.00 85.25 80 ILE A O 1
ATOM 669 N N . LEU A 1 81 ? 1.809 -4.874 -3.236 1.00 83.88 81 LEU A N 1
ATOM 670 C CA . LEU A 1 81 ? 1.318 -6.219 -2.968 1.00 83.88 81 LEU A CA 1
ATOM 671 C C . LEU A 1 81 ? -0.009 -6.221 -2.197 1.00 83.88 81 LEU A C 1
ATOM 673 O O . LEU A 1 81 ? -0.853 -7.085 -2.418 1.00 83.88 81 LEU A O 1
ATOM 677 N N . MET A 1 82 ? -0.183 -5.257 -1.291 1.00 83.50 82 MET A N 1
ATOM 678 C CA . MET A 1 82 ? -1.369 -5.152 -0.441 1.00 83.50 82 MET A CA 1
ATOM 679 C C . MET A 1 82 ? -2.529 -4.399 -1.092 1.00 83.50 82 MET A C 1
ATOM 681 O O . MET A 1 82 ? -3.681 -4.762 -0.858 1.00 83.50 82 MET A O 1
ATOM 685 N N . PHE A 1 83 ? -2.245 -3.342 -1.858 1.00 85.38 83 PHE A N 1
ATOM 686 C CA . PHE A 1 83 ? -3.264 -2.372 -2.269 1.00 85.38 83 PHE A CA 1
ATOM 687 C C . PHE A 1 83 ? -3.343 -2.120 -3.778 1.00 85.38 83 PHE A C 1
ATOM 689 O O . PHE A 1 83 ? -4.271 -1.433 -4.209 1.00 85.38 83 PHE A O 1
ATOM 696 N N . ALA A 1 84 ? -2.420 -2.639 -4.594 1.00 85.69 84 ALA A N 1
ATOM 697 C CA . ALA A 1 84 ? -2.519 -2.481 -6.043 1.00 85.69 84 ALA A CA 1
ATOM 698 C C . ALA A 1 84 ? -3.670 -3.312 -6.607 1.00 85.69 84 ALA A C 1
ATOM 700 O O . ALA A 1 84 ? -3.924 -4.446 -6.192 1.00 85.69 84 ALA A O 1
ATOM 701 N N . LYS A 1 85 ? -4.343 -2.755 -7.609 1.00 86.75 85 LYS A N 1
ATOM 702 C CA . LY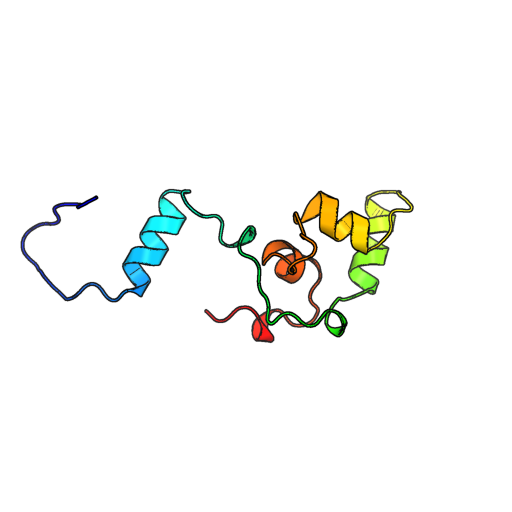S A 1 85 ? -5.367 -3.466 -8.364 1.00 86.75 85 LYS A CA 1
ATOM 703 C C . LYS A 1 85 ? -4.744 -4.460 -9.341 1.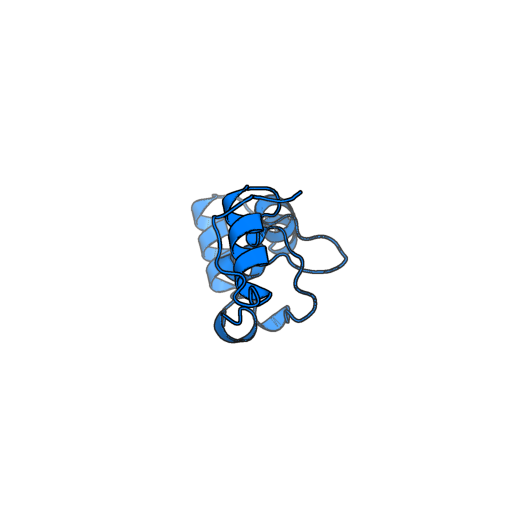00 86.75 85 LYS A C 1
ATOM 705 O O . LYS A 1 85 ? -5.292 -5.546 -9.535 1.00 86.75 8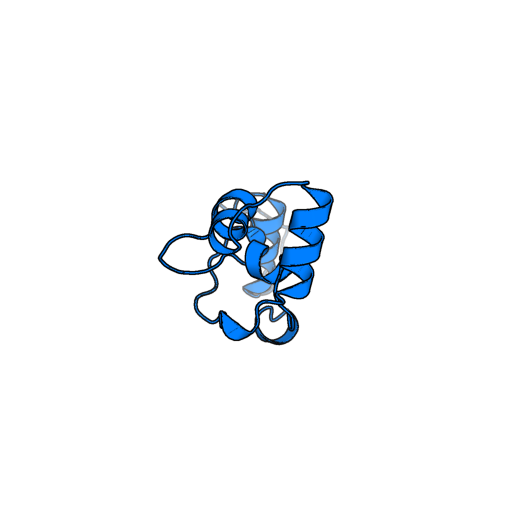5 LYS A O 1
ATOM 710 N N . HIS A 1 86 ? -3.597 -4.111 -9.925 1.00 82.00 86 HIS A N 1
ATOM 711 C CA . HIS A 1 86 ? -2.943 -4.900 -10.962 1.00 82.00 86 HIS A CA 1
ATOM 712 C C . HIS A 1 86 ? -1.468 -5.178 -10.641 1.00 82.00 86 HIS A C 1
ATOM 714 O O . HIS A 1 86 ? -0.552 -4.555 -11.173 1.00 82.00 86 HIS A O 1
ATOM 720 N N . LEU A 1 87 ? -1.229 -6.202 -9.815 1.00 77.50 87 LEU A N 1
ATOM 721 C CA . LEU A 1 87 ? 0.119 -6.636 -9.416 1.00 77.50 87 LEU A CA 1
ATOM 722 C C . LEU A 1 87 ? 1.029 -6.997 -10.600 1.00 77.50 87 LEU A C 1
ATOM 724 O O . LEU A 1 87 ? 2.216 -6.676 -10.590 1.00 77.50 87 LEU A O 1
ATOM 728 N N . GLU A 1 88 ? 0.465 -7.635 -11.628 1.00 76.38 88 GLU A N 1
ATOM 729 C CA . GLU A 1 88 ? 1.195 -8.150 -12.797 1.00 76.38 88 GLU A CA 1
ATOM 730 C C . GLU A 1 88 ? 1.889 -7.050 -13.614 1.00 76.38 88 GLU A C 1
ATOM 732 O O . GLU A 1 88 ? 2.863 -7.314 -14.314 1.00 76.38 88 GLU A O 1
ATOM 737 N N . ILE A 1 89 ? 1.415 -5.805 -13.512 1.00 78.62 89 ILE A N 1
ATOM 738 C CA . ILE A 1 89 ? 1.986 -4.659 -14.231 1.00 78.62 89 ILE A CA 1
ATOM 739 C C . ILE A 1 89 ? 3.308 -4.217 -13.590 1.00 78.62 89 ILE A C 1
ATOM 741 O O . ILE A 1 89 ? 4.214 -3.735 -14.273 1.00 78.62 89 ILE A O 1
ATOM 745 N N . TYR A 1 90 ? 3.441 -4.388 -12.275 1.00 74.94 90 TYR A N 1
ATOM 746 C CA . TYR A 1 90 ? 4.547 -3.825 -11.500 1.00 74.94 90 TYR A CA 1
ATOM 747 C C . TYR A 1 90 ? 5.546 -4.879 -11.041 1.00 74.94 90 TYR A C 1
ATOM 749 O O . TYR A 1 90 ? 6.738 -4.584 -10.929 1.00 74.94 90 TYR A O 1
ATOM 757 N N . ILE A 1 91 ? 5.080 -6.105 -10.816 1.00 70.44 91 ILE A N 1
ATOM 758 C CA . ILE A 1 91 ? 5.883 -7.223 -10.333 1.00 70.44 91 ILE A CA 1
ATOM 759 C C . ILE A 1 91 ? 6.146 -8.154 -11.513 1.00 70.44 91 ILE A C 1
ATOM 761 O O . ILE A 1 91 ? 5.302 -8.959 -11.895 1.00 70.44 91 ILE A O 1
ATOM 765 N N . HIS A 1 92 ? 7.329 -8.014 -12.108 1.00 63.09 92 HIS A N 1
ATOM 766 C CA . HIS A 1 92 ? 7.806 -8.933 -13.138 1.00 63.09 92 HIS A CA 1
ATOM 767 C C . HIS A 1 92 ? 8.609 -10.055 -12.466 1.00 63.09 92 HIS A C 1
ATOM 769 O O . HIS A 1 92 ? 9.528 -9.765 -11.697 1.00 63.09 92 HIS A O 1
ATOM 775 N N . ASN A 1 93 ? 8.224 -11.305 -12.748 1.00 51.06 93 ASN A N 1
ATOM 776 C CA . ASN A 1 93 ? 8.851 -12.539 -12.250 1.00 51.06 93 ASN A CA 1
ATOM 777 C C . ASN A 1 93 ? 10.163 -12.865 -12.977 1.00 51.06 93 ASN A C 1
ATOM 779 O O . ASN A 1 93 ? 10.209 -12.668 -14.214 1.00 51.06 93 ASN A O 1
#

Secondary structure (DSSP, 8-state):
------S------HHHHHHHHHHTTS--GGGSEETT--GGGB-HHHHHHHHHHHT----HHHHHHHHH--BTTBEEHHHHHHHBS-HHHH---

Radius of gyration: 17.82 Å; chains: 1; bounding box: 48×39×29 Å

Foldseek 3Di:
DDDDDPDDPDPPDPVVVVVVCVVVVVDDLLLDFQQPDDPVQFDVVLVVVVCVVVVDPDDPVVCQCVPRVADPRGGGLNSCVRTGNDNCVRDDD

Organism: NCBI:txid29382

pLDDT: mean 70.66, std 15.0, range [34.22, 88.0]

Sequence (93 aa):
MYLRQSDKTDKLKHDRILALQYDKGQRSYEDEINQRFDTDDFNTDLFDKYREVMNSDISNEDILNIRTGSNKKGYTNSAILMFAKHLEIYIHN